Protein AF-A0A970PLP1-F1 (afdb_monomer_lite)

Sequence (59 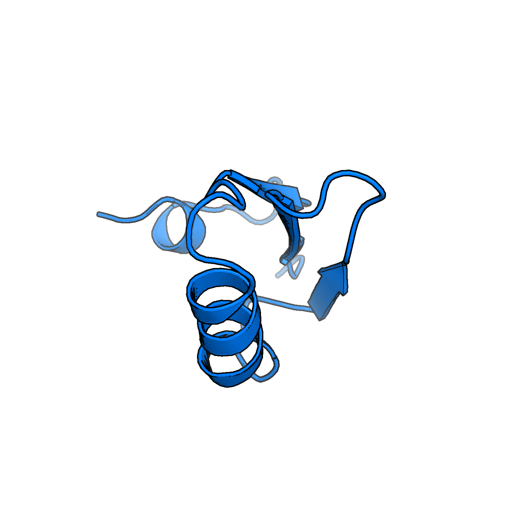aa):
MGALKRATPADYRLTLIHGYRGGSAIRDMLRDEFSRHPSVIRLESTFNPGQTVFVLREY

Secondary structure (DSSP, 8-state):
--HHHH--TT--EEEEE--STTTTHHHHHHHHHHTT-TTEEEEEE-SSTTEEEEEEP--

Radius of gyration: 11.42 Å; chains: 1; bounding box: 25×22×29 Å

pLDDT: mean 93.53, std 5.97, range [60.25, 97.81]

Foldseek 3Di:
DDPLVVDALVRFKDKDQQAAPVHCPVVVVCCVPPCPPPQFPHWDDDPHSRMIMTGGDRD

Structure (mmCIF, N/CA/C/O backbone):
data_AF-A0A970PLP1-F1
#
_entry.id   AF-A0A970PLP1-F1
#
loop_
_atom_site.group_PDB
_atom_site.id
_atom_site.type_symbol
_atom_site.label_atom_id
_atom_site.label_alt_id
_atom_site.label_comp_id
_atom_site.label_asym_id
_atom_site.label_entity_id
_atom_site.label_seq_id
_atom_site.pdbx_PDB_ins_code
_atom_site.Cartn_x
_atom_site.Cartn_y
_atom_site.Cartn_z
_atom_site.occupancy
_atom_site.B_iso_or_equiv
_atom_site.auth_seq_id
_atom_site.auth_comp_id
_atom_site.auth_asym_id
_atom_site.auth_atom_id
_atom_site.pdbx_PDB_model_num
ATOM 1 N N . MET A 1 1 ? 10.474 -12.142 10.846 1.00 60.25 1 MET A N 1
ATOM 2 C CA . MET A 1 1 ? 9.069 -11.735 10.581 1.00 60.25 1 MET A CA 1
ATOM 3 C C . MET A 1 1 ? 9.041 -10.439 9.768 1.00 60.25 1 MET A C 1
ATOM 5 O O . MET A 1 1 ? 9.920 -9.610 9.975 1.00 60.25 1 MET A O 1
ATOM 9 N N . GLY A 1 2 ? 8.072 -10.254 8.861 1.00 86.94 2 GLY A N 1
ATOM 10 C CA . GLY A 1 2 ? 7.938 -9.046 8.021 1.00 86.94 2 GLY A CA 1
ATOM 11 C C . GLY A 1 2 ? 7.243 -7.874 8.731 1.00 86.94 2 GLY A C 1
ATOM 12 O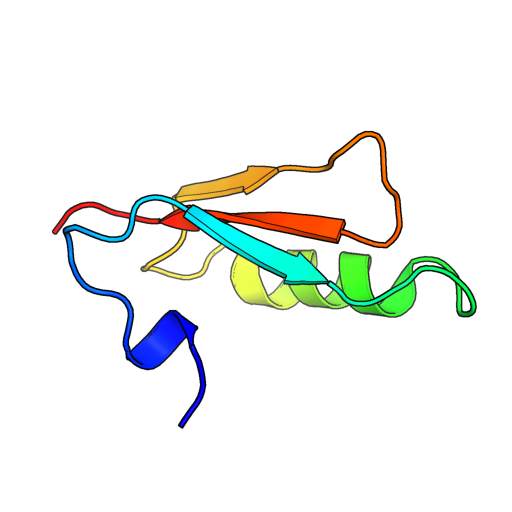 O . GLY A 1 2 ? 6.544 -8.095 9.716 1.00 86.94 2 GLY A O 1
ATOM 13 N N . ALA A 1 3 ? 7.438 -6.643 8.244 1.00 92.69 3 ALA A N 1
ATOM 14 C CA . ALA A 1 3 ? 6.900 -5.424 8.864 1.00 92.69 3 ALA A CA 1
ATOM 15 C C . ALA A 1 3 ?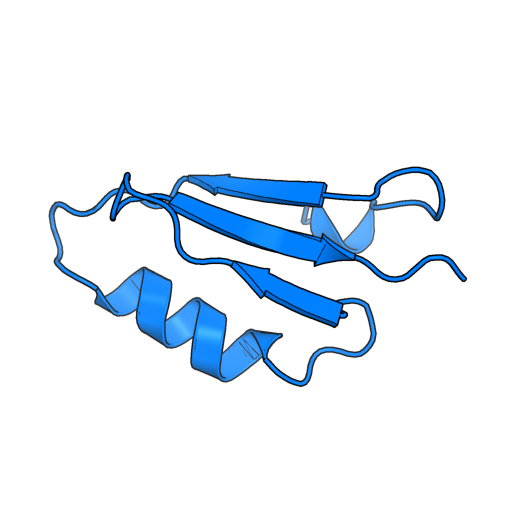 5.363 -5.407 8.925 1.00 92.69 3 ALA A C 1
ATOM 17 O O . ALA A 1 3 ? 4.811 -5.110 9.976 1.00 92.69 3 ALA A O 1
ATOM 18 N N . LEU A 1 4 ? 4.681 -5.838 7.857 1.00 93.69 4 LEU A N 1
ATOM 19 C CA . LEU A 1 4 ? 3.214 -5.895 7.812 1.00 93.69 4 LEU A CA 1
ATOM 20 C C . LEU A 1 4 ? 2.615 -6.786 8.914 1.00 93.69 4 LEU A C 1
ATOM 22 O O . LEU A 1 4 ? 1.581 -6.457 9.472 1.00 93.69 4 LEU A O 1
ATOM 26 N N . LYS A 1 5 ? 3.290 -7.887 9.274 1.00 93.31 5 LYS A N 1
ATOM 27 C CA . LYS A 1 5 ? 2.836 -8.788 10.351 1.00 93.31 5 LYS A CA 1
ATOM 28 C C . LYS A 1 5 ? 3.007 -8.198 11.753 1.00 93.31 5 LYS A C 1
ATOM 30 O O . LYS A 1 5 ? 2.435 -8.730 12.693 1.00 93.31 5 LYS A O 1
ATOM 35 N N . ARG A 1 6 ? 3.851 -7.174 11.902 1.00 93.94 6 ARG A N 1
ATOM 36 C CA . ARG A 1 6 ? 4.074 -6.470 13.172 1.00 93.94 6 ARG A CA 1
ATOM 37 C C .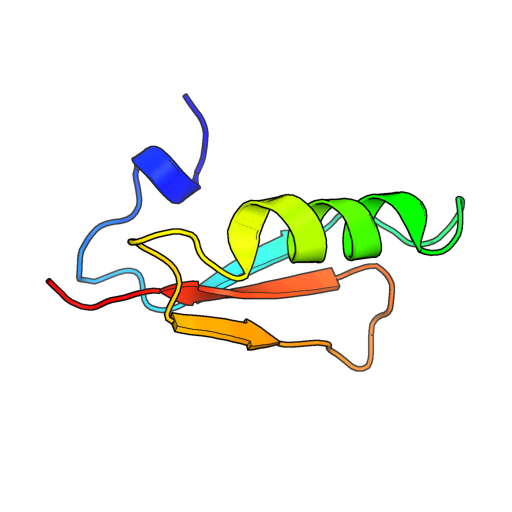 ARG A 1 6 ? 3.275 -5.175 13.276 1.00 93.94 6 ARG A C 1
ATOM 39 O O . ARG A 1 6 ? 3.316 -4.565 14.336 1.00 93.94 6 ARG A O 1
ATOM 46 N N . ALA A 1 7 ? 2.625 -4.750 12.192 1.00 94.44 7 ALA A N 1
ATOM 47 C CA . ALA A 1 7 ? 1.823 -3.542 12.191 1.00 94.44 7 ALA A CA 1
ATOM 48 C C . ALA A 1 7 ? 0.676 -3.686 13.195 1.00 94.44 7 ALA A C 1
ATOM 50 O O . ALA A 1 7 ? 0.016 -4.724 13.271 1.00 94.44 7 ALA A O 1
ATOM 51 N N . THR A 1 8 ? 0.487 -2.638 13.975 1.00 93.31 8 THR A N 1
ATOM 52 C CA . THR A 1 8 ? -0.562 -2.489 14.976 1.00 93.31 8 THR A CA 1
ATOM 53 C C . THR A 1 8 ? -1.653 -1.562 14.440 1.00 93.31 8 THR A C 1
ATOM 55 O O . THR A 1 8 ? -1.439 -0.892 13.428 1.00 93.31 8 THR A O 1
ATOM 58 N N . PRO A 1 9 ? -2.799 -1.436 15.127 1.00 91.44 9 PRO A N 1
ATOM 59 C CA . PRO A 1 9 ? -3.834 -0.480 14.727 1.00 91.44 9 PRO A CA 1
ATOM 60 C C . PRO A 1 9 ? -3.366 0.986 14.761 1.00 91.44 9 PRO A C 1
ATOM 62 O O . PRO A 1 9 ? -3.996 1.840 14.148 1.00 91.44 9 PRO A O 1
ATOM 65 N N . ALA A 1 10 ? -2.257 1.287 15.451 1.00 93.88 10 ALA A N 1
ATOM 66 C CA . ALA A 1 10 ? -1.635 2.611 15.447 1.00 93.88 10 ALA A CA 1
ATOM 67 C C . ALA A 1 10 ? -0.755 2.870 14.205 1.00 93.88 10 ALA A C 1
ATOM 69 O O . ALA A 1 10 ? -0.391 4.015 13.933 1.00 93.88 10 ALA A O 1
ATOM 70 N N . ASP A 1 11 ? -0.412 1.833 13.436 1.00 95.00 11 ASP A N 1
ATOM 71 C CA . ASP A 1 11 ? 0.406 1.946 12.232 1.00 95.00 11 ASP A CA 1
ATOM 72 C C . ASP A 1 11 ? -0.486 2.167 11.005 1.00 95.00 11 ASP A C 1
ATOM 74 O O . ASP A 1 11 ? -1.017 1.233 10.414 1.00 95.00 11 ASP A O 1
ATOM 78 N N . TYR A 1 12 ? -0.630 3.422 10.581 1.00 95.19 12 TYR A N 1
ATOM 79 C CA . TYR A 1 12 ? -1.527 3.769 9.471 1.00 95.19 12 TYR A CA 1
ATOM 80 C C . TYR A 1 12 ? -0.919 3.520 8.080 1.00 95.19 12 TYR A C 1
ATOM 82 O O . TYR A 1 12 ? -1.616 3.228 7.103 1.00 95.19 12 TYR A O 1
ATOM 90 N N . ARG A 1 13 ? 0.404 3.672 7.957 1.00 96.12 13 ARG A N 1
ATOM 91 C CA . ARG A 1 13 ? 1.116 3.627 6.676 1.00 96.12 13 ARG A CA 1
ATOM 92 C C . ARG A 1 13 ? 2.399 2.828 6.779 1.00 96.12 13 ARG A C 1
ATOM 94 O O . ARG A 1 13 ? 3.254 3.122 7.608 1.00 96.12 13 ARG A O 1
ATOM 101 N N . LEU A 1 14 ? 2.573 1.893 5.851 1.00 96.06 14 LEU A N 1
ATOM 102 C CA . LEU A 1 14 ? 3.835 1.196 5.643 1.00 96.06 14 LEU A CA 1
ATOM 103 C C . LEU A 1 14 ? 4.415 1.599 4.288 1.00 96.06 14 LEU A C 1
ATOM 105 O O . LEU A 1 14 ? 3.828 1.329 3.243 1.00 96.06 14 LEU A O 1
ATOM 109 N N . THR A 1 15 ? 5.581 2.236 4.303 1.00 96.94 15 THR A N 1
ATOM 110 C CA . THR A 1 15 ? 6.302 2.602 3.081 1.00 96.94 15 THR A CA 1
ATOM 111 C C . THR A 1 15 ? 7.262 1.487 2.692 1.00 96.94 15 THR A C 1
ATOM 113 O O . THR A 1 15 ? 8.175 1.156 3.446 1.00 96.94 15 THR A O 1
ATOM 116 N N . LEU A 1 16 ? 7.084 0.929 1.497 1.00 95.62 16 LEU A N 1
ATOM 117 C CA . LEU A 1 16 ? 7.970 -0.077 0.932 1.00 95.62 16 LEU A CA 1
ATOM 118 C C . LEU A 1 16 ? 8.903 0.587 -0.074 1.00 95.62 16 LEU A C 1
ATOM 120 O O . LEU A 1 16 ? 8.454 1.125 -1.086 1.00 95.62 16 LEU A O 1
ATOM 124 N N . ILE A 1 17 ? 10.204 0.518 0.202 1.00 95.88 17 ILE A N 1
ATOM 125 C CA . ILE A 1 17 ? 11.255 0.957 -0.715 1.00 95.88 17 ILE A CA 1
ATOM 126 C C . ILE A 1 17 ? 11.794 -0.275 -1.429 1.00 95.88 17 ILE A C 1
ATOM 128 O O . ILE A 1 17 ? 12.453 -1.115 -0.822 1.00 95.88 17 ILE A O 1
ATOM 132 N N . HIS A 1 18 ? 11.498 -0.385 -2.717 1.00 94.31 18 HIS A N 1
ATOM 133 C CA . HIS A 1 18 ? 11.926 -1.508 -3.552 1.00 94.31 18 HIS A CA 1
ATOM 134 C C . HIS A 1 18 ? 12.878 -1.091 -4.681 1.00 94.31 18 HIS A C 1
ATOM 136 O O . HIS A 1 18 ? 13.464 -1.943 -5.344 1.00 94.31 18 HIS A O 1
ATOM 142 N N . GLY A 1 19 ? 13.058 0.215 -4.902 1.00 94.69 19 GLY A N 1
ATOM 143 C CA . GLY A 1 19 ? 13.858 0.733 -6.010 1.00 94.69 19 GLY A CA 1
ATOM 144 C C . GLY A 1 19 ? 13.194 0.514 -7.376 1.00 94.69 19 GLY A C 1
ATOM 145 O O . GLY A 1 19 ? 12.145 -0.117 -7.489 1.00 94.69 19 GLY A O 1
ATOM 146 N N . TYR A 1 20 ? 13.794 1.087 -8.422 1.00 95.00 20 TYR A N 1
ATOM 147 C CA . TYR A 1 20 ? 13.218 1.103 -9.778 1.00 95.00 20 TYR A CA 1
ATOM 148 C C . TYR A 1 20 ? 14.185 0.625 -10.876 1.00 95.00 20 TYR A C 1
ATOM 150 O O . TYR A 1 20 ? 13.836 0.583 -12.050 1.00 95.00 20 TYR A O 1
ATOM 158 N N . ARG A 1 21 ? 15.423 0.242 -10.528 1.00 90.94 21 ARG A N 1
ATOM 159 C CA . ARG A 1 21 ? 16.455 -0.121 -11.523 1.00 90.94 21 ARG A CA 1
ATOM 160 C C . ARG A 1 21 ? 16.056 -1.300 -12.421 1.00 90.94 21 ARG A C 1
ATOM 162 O O . ARG A 1 21 ? 16.434 -1.313 -13.582 1.00 90.94 21 ARG A O 1
ATOM 169 N N . GLY A 1 22 ? 15.287 -2.254 -11.896 1.00 86.44 22 GLY A N 1
ATOM 170 C CA . GLY A 1 22 ? 14.728 -3.383 -12.652 1.00 86.44 22 GLY A CA 1
ATOM 171 C C . GLY A 1 22 ? 13.352 -3.105 -13.270 1.00 86.44 22 GLY A C 1
ATOM 172 O O . GLY A 1 22 ? 12.638 -4.046 -13.603 1.00 86.44 22 GLY A O 1
ATOM 173 N N . GLY A 1 23 ? 12.939 -1.838 -13.362 1.00 93.19 23 GLY A N 1
ATOM 174 C CA . GLY A 1 23 ? 11.600 -1.448 -13.792 1.00 93.19 23 GLY A CA 1
ATOM 175 C C . GLY A 1 23 ? 10.549 -1.663 -12.703 1.00 93.19 23 GLY A C 1
ATOM 176 O O . GLY A 1 23 ? 10.797 -1.441 -11.516 1.00 93.19 23 GLY A O 1
ATOM 177 N N . SER A 1 24 ? 9.348 -2.067 -13.113 1.00 95.56 24 SER A N 1
ATOM 178 C CA . SER A 1 24 ? 8.172 -2.136 -12.246 1.00 95.56 24 SER A CA 1
ATOM 179 C C . SER A 1 24 ? 7.864 -3.503 -11.654 1.00 95.56 24 SER A C 1
ATOM 181 O O . SER A 1 24 ? 6.917 -3.592 -10.884 1.00 95.56 24 SER A O 1
ATOM 183 N N . ALA A 1 25 ? 8.655 -4.541 -11.936 1.00 96.31 25 ALA A N 1
ATOM 184 C CA . ALA A 1 25 ? 8.325 -5.915 -11.546 1.00 96.31 25 ALA A CA 1
ATOM 185 C C . ALA A 1 25 ? 7.967 -6.060 -10.055 1.00 96.31 25 ALA A C 1
ATOM 187 O O . ALA A 1 25 ? 6.972 -6.695 -9.720 1.00 96.31 25 ALA A O 1
ATOM 188 N N . ILE A 1 26 ? 8.722 -5.415 -9.153 1.00 95.94 26 ILE A N 1
ATOM 189 C CA . ILE A 1 26 ? 8.408 -5.451 -7.716 1.00 95.94 26 ILE A CA 1
ATOM 190 C C . ILE A 1 26 ? 7.127 -4.670 -7.411 1.00 95.94 26 ILE A C 1
ATOM 192 O O . ILE A 1 26 ? 6.285 -5.160 -6.672 1.00 95.94 26 ILE A O 1
ATOM 196 N N . ARG A 1 27 ? 6.941 -3.481 -7.992 1.00 95.56 27 ARG A N 1
ATOM 197 C CA . ARG A 1 27 ? 5.711 -2.692 -7.815 1.00 95.56 27 ARG A CA 1
ATOM 198 C C . ARG A 1 27 ? 4.476 -3.472 -8.269 1.00 95.56 27 ARG A C 1
ATOM 200 O O . ARG A 1 27 ? 3.447 -3.419 -7.602 1.00 95.56 27 ARG A O 1
ATOM 207 N N . ASP A 1 28 ? 4.578 -4.159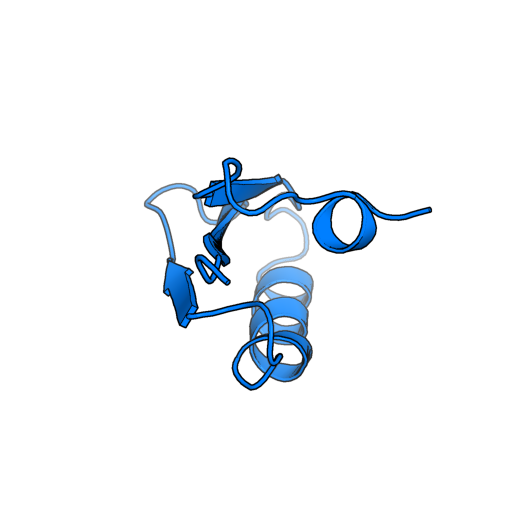 -9.398 1.00 96.25 28 ASP A N 1
ATOM 208 C CA . ASP A 1 28 ? 3.475 -4.905 -9.991 1.00 96.25 28 ASP A CA 1
ATOM 209 C C . ASP A 1 28 ? 3.184 -6.162 -9.149 1.00 96.25 28 ASP A C 1
ATOM 211 O O . ASP A 1 28 ? 2.037 -6.370 -8.769 1.00 96.25 28 ASP A O 1
ATOM 215 N N . MET A 1 29 ? 4.218 -6.875 -8.678 1.00 96.81 29 MET A N 1
ATOM 216 C CA . MET A 1 29 ? 4.072 -7.955 -7.688 1.00 96.81 29 MET A CA 1
ATOM 217 C C . MET A 1 29 ? 3.382 -7.483 -6.399 1.00 96.81 29 MET A C 1
ATOM 219 O O . MET A 1 29 ? 2.454 -8.136 -5.926 1.00 96.81 29 MET A O 1
ATOM 223 N N . LEU A 1 30 ? 3.768 -6.319 -5.856 1.00 96.12 30 LEU A N 1
ATOM 224 C CA . LEU A 1 30 ? 3.113 -5.767 -4.667 1.00 96.12 30 LEU A CA 1
ATOM 225 C C . LEU A 1 30 ? 1.621 -5.503 -4.921 1.00 96.12 30 LEU A C 1
ATOM 227 O O . LEU A 1 30 ? 0.799 -5.737 -4.038 1.00 96.12 30 LEU A O 1
ATOM 231 N N . ARG A 1 31 ? 1.252 -5.018 -6.112 1.00 95.81 31 ARG A N 1
ATOM 232 C CA . ARG A 1 31 ? -0.153 -4.800 -6.487 1.00 95.81 31 ARG A CA 1
ATOM 233 C C . ARG A 1 31 ? -0.917 -6.112 -6.613 1.00 95.81 31 ARG A C 1
ATOM 235 O O . ARG A 1 31 ? -2.023 -6.200 -6.078 1.00 95.81 31 ARG A O 1
ATOM 242 N N . ASP A 1 32 ? -0.335 -7.110 -7.260 1.00 96.94 32 ASP A N 1
ATOM 243 C CA . ASP A 1 32 ? -0.976 -8.407 -7.463 1.00 96.94 32 ASP A CA 1
ATOM 244 C C . ASP A 1 32 ? -1.219 -9.127 -6.131 1.00 96.94 32 ASP A C 1
ATOM 246 O O . ASP A 1 32 ? -2.317 -9.626 -5.888 1.00 96.94 32 ASP A O 1
ATOM 250 N N . GLU A 1 33 ? -0.237 -9.109 -5.228 1.00 96.44 33 GLU A N 1
ATOM 251 C CA . GLU A 1 33 ? -0.319 -9.814 -3.946 1.00 96.44 33 GLU A CA 1
ATOM 252 C C . GLU A 1 33 ? -1.132 -9.044 -2.891 1.00 96.44 33 GLU A C 1
ATOM 254 O O . GLU A 1 33 ? -1.932 -9.637 -2.163 1.00 96.44 33 GLU A O 1
ATOM 259 N N . PHE A 1 34 ? -0.975 -7.715 -2.801 1.00 96.69 34 PHE A N 1
ATOM 260 C CA . PHE A 1 34 ? -1.508 -6.944 -1.670 1.00 96.69 34 PHE A CA 1
ATOM 261 C C . PHE A 1 34 ? -2.762 -6.119 -1.961 1.00 96.69 34 PHE A C 1
ATOM 263 O O . PHE A 1 34 ? -3.384 -5.637 -1.014 1.00 96.69 34 PHE A O 1
ATOM 270 N N . SER A 1 35 ? -3.200 -5.977 -3.218 1.00 95.00 35 SER A N 1
ATOM 271 C CA . SER A 1 35 ? -4.415 -5.199 -3.545 1.00 95.00 35 SER A CA 1
ATOM 272 C C . SER A 1 35 ? -5.689 -5.713 -2.871 1.00 95.00 35 SER A C 1
ATOM 274 O O . SER A 1 35 ? -6.618 -4.938 -2.649 1.00 95.00 35 SER A O 1
ATOM 276 N N . ARG A 1 36 ? -5.729 -7.004 -2.526 1.00 95.12 36 ARG A N 1
ATOM 277 C CA . ARG A 1 36 ? -6.851 -7.662 -1.838 1.00 95.12 36 ARG A CA 1
ATOM 278 C C . ARG A 1 36 ? -6.494 -8.141 -0.431 1.00 95.12 36 ARG A C 1
ATOM 280 O O . ARG A 1 36 ? -7.259 -8.893 0.170 1.00 95.12 36 ARG A O 1
ATOM 287 N N . HIS A 1 37 ? -5.335 -7.747 0.095 1.00 95.62 37 HIS A N 1
ATOM 288 C CA . HIS A 1 37 ? -4.880 -8.219 1.397 1.00 95.62 37 HIS A CA 1
ATOM 289 C C . HIS A 1 37 ? -5.763 -7.643 2.516 1.00 95.62 37 HIS A C 1
ATOM 291 O O . HIS A 1 37 ? -6.006 -6.435 2.534 1.00 95.62 37 HIS A O 1
ATOM 297 N N . PRO A 1 38 ? -6.211 -8.455 3.493 1.00 94.75 38 PRO A N 1
ATOM 298 C CA . PRO A 1 38 ? -7.173 -8.021 4.505 1.00 94.75 38 PRO A CA 1
ATOM 299 C C . PRO A 1 38 ? -6.680 -6.822 5.314 1.00 94.75 38 PRO A C 1
ATOM 301 O O . PRO A 1 38 ? -7.461 -5.925 5.582 1.00 94.75 38 PRO A O 1
ATOM 304 N N . SER A 1 39 ? -5.389 -6.745 5.642 1.00 94.69 39 SER A N 1
ATOM 305 C CA . SER A 1 39 ? -4.815 -5.623 6.406 1.00 94.69 39 SER A CA 1
ATOM 306 C C . SER A 1 39 ? -4.538 -4.352 5.588 1.00 94.69 39 SER A C 1
ATOM 308 O O . SER A 1 39 ? -4.130 -3.352 6.169 1.00 94.69 39 SER A O 1
ATOM 310 N N . VAL A 1 40 ? -4.713 -4.372 4.261 1.00 96.31 40 VAL A N 1
ATOM 311 C CA . VAL A 1 40 ? -4.396 -3.242 3.371 1.00 96.31 40 VAL A CA 1
ATOM 312 C C . VAL A 1 40 ? -5.699 -2.640 2.836 1.00 96.31 40 VAL A C 1
ATOM 314 O O . VAL A 1 40 ? -6.544 -3.333 2.274 1.00 96.31 40 VAL A O 1
ATOM 317 N N . ILE A 1 41 ? -5.885 -1.334 3.027 1.00 95.69 41 ILE A N 1
ATOM 318 C CA . ILE A 1 41 ? -7.004 -0.568 2.460 1.00 95.69 41 ILE A CA 1
ATOM 319 C C . ILE A 1 41 ? -6.752 -0.305 0.980 1.00 95.69 41 ILE A C 1
ATOM 321 O O . ILE A 1 41 ? -7.630 -0.515 0.147 1.00 95.69 41 ILE A O 1
ATOM 325 N N . ARG A 1 42 ? -5.560 0.207 0.663 1.00 95.50 42 ARG A N 1
ATOM 326 C CA . ARG A 1 42 ? -5.133 0.524 -0.702 1.00 95.50 42 ARG A CA 1
ATOM 327 C C . ARG A 1 42 ? -3.616 0.615 -0.797 1.00 95.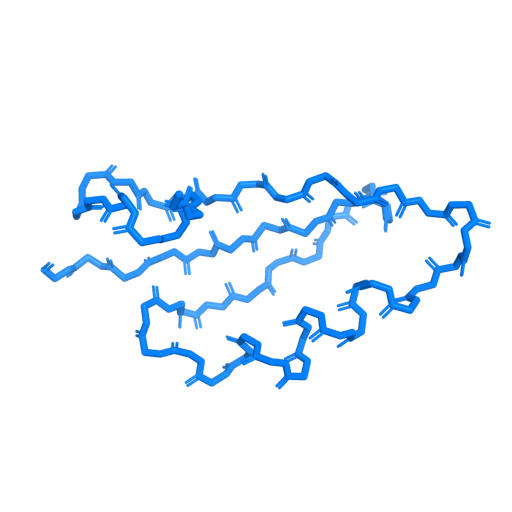50 42 ARG A C 1
ATOM 329 O O . ARG A 1 42 ? -2.931 0.849 0.200 1.00 95.50 42 ARG A O 1
ATOM 336 N N . LEU A 1 43 ? -3.118 0.498 -2.023 1.00 97.19 43 LEU A N 1
ATOM 337 C CA . LEU A 1 43 ? -1.732 0.773 -2.373 1.00 97.19 43 LEU A CA 1
ATOM 338 C C . LEU A 1 43 ? -1.660 2.125 -3.077 1.00 97.19 43 LEU A C 1
ATOM 340 O O . LEU A 1 43 ? -2.293 2.329 -4.112 1.00 97.19 43 LEU A O 1
ATOM 344 N N . GLU A 1 44 ? -0.868 3.039 -2.537 1.00 96.06 44 GLU A N 1
ATOM 345 C CA . GLU A 1 44 ? -0.624 4.343 -3.139 1.00 96.06 44 GLU A CA 1
ATOM 346 C C . GLU A 1 44 ? 0.667 4.312 -3.952 1.00 96.06 44 GLU A C 1
ATOM 348 O O . GLU A 1 44 ? 1.725 3.881 -3.484 1.00 96.06 44 GLU A O 1
ATOM 353 N N . SER A 1 45 ? 0.568 4.790 -5.192 1.00 85.75 45 SER A N 1
ATOM 354 C CA . SER A 1 45 ? 1.742 5.077 -6.013 1.00 85.75 45 SER A CA 1
ATOM 355 C C . SER A 1 45 ? 2.228 6.481 -5.701 1.00 85.75 45 SER A C 1
ATOM 357 O O . SER A 1 45 ? 1.425 7.395 -5.532 1.00 85.75 45 SER A O 1
ATOM 359 N N . THR A 1 46 ? 3.540 6.646 -5.616 1.00 88.69 46 THR A N 1
ATOM 360 C CA . THR A 1 46 ? 4.158 7.940 -5.319 1.00 88.69 46 THR A CA 1
ATOM 361 C C . THR A 1 46 ? 4.873 8.481 -6.554 1.00 88.69 46 THR A C 1
ATOM 363 O O . THR A 1 46 ? 5.076 7.754 -7.526 1.00 88.69 46 THR A O 1
ATOM 366 N N . PHE A 1 47 ? 5.304 9.744 -6.512 1.00 93.38 47 PHE A N 1
ATOM 367 C CA . PHE A 1 47 ? 6.187 10.304 -7.544 1.00 93.38 47 PHE A CA 1
ATOM 368 C C . PHE A 1 47 ? 7.563 9.618 -7.589 1.00 93.38 47 PHE A C 1
ATOM 370 O O . PHE A 1 47 ? 8.282 9.757 -8.575 1.00 93.38 47 PHE A O 1
ATOM 377 N N . ASN A 1 48 ? 7.924 8.851 -6.553 1.00 94.50 48 ASN A N 1
ATOM 378 C CA . ASN A 1 48 ? 9.084 7.974 -6.571 1.00 94.50 48 ASN A CA 1
ATOM 379 C C . ASN A 1 48 ? 8.673 6.573 -7.068 1.00 94.50 48 ASN A C 1
ATOM 381 O O . ASN A 1 48 ? 8.005 5.833 -6.340 1.00 94.50 48 ASN A O 1
ATOM 385 N N . PRO A 1 49 ? 9.104 6.150 -8.270 1.00 92.88 49 PRO A N 1
ATOM 386 C CA . PRO A 1 49 ? 8.714 4.859 -8.829 1.00 92.88 49 PRO A CA 1
ATOM 387 C C . PRO A 1 49 ? 9.347 3.663 -8.099 1.00 92.88 49 PRO A C 1
ATOM 389 O O . PRO A 1 49 ? 8.931 2.528 -8.319 1.00 92.88 49 PRO A O 1
ATOM 392 N N . GLY A 1 50 ? 10.333 3.900 -7.226 1.00 96.12 50 GLY A N 1
ATOM 393 C CA . GLY A 1 50 ? 10.938 2.890 -6.357 1.00 96.12 50 GLY A CA 1
ATOM 394 C C . GLY A 1 50 ? 10.259 2.736 -4.996 1.00 96.12 50 GLY A C 1
ATOM 395 O O . GLY A 1 50 ? 10.835 2.098 -4.111 1.00 96.12 50 GLY A O 1
ATOM 396 N N . GLN A 1 51 ? 9.086 3.348 -4.819 1.00 97.38 51 GLN A N 1
ATOM 397 C CA . GLN A 1 51 ? 8.336 3.353 -3.573 1.00 97.38 51 GLN A CA 1
ATOM 398 C C . GLN A 1 51 ? 6.857 3.039 -3.805 1.00 97.38 51 GLN A C 1
ATOM 400 O O . GLN A 1 51 ? 6.211 3.600 -4.692 1.00 97.38 51 GLN A O 1
ATOM 405 N N . THR A 1 52 ? 6.304 2.225 -2.910 1.00 97.25 52 THR A N 1
ATOM 406 C CA . THR A 1 52 ? 4.864 1.979 -2.786 1.00 97.25 52 THR A CA 1
ATOM 407 C C . THR A 1 52 ? 4.456 2.166 -1.329 1.00 97.25 52 THR A C 1
ATOM 409 O O . THR A 1 52 ? 5.160 1.708 -0.430 1.00 97.25 52 THR A O 1
ATOM 412 N N . VAL A 1 53 ? 3.340 2.848 -1.073 1.00 97.81 53 VAL A N 1
ATOM 413 C CA . VAL A 1 53 ? 2.822 3.034 0.292 1.00 97.81 53 VAL A CA 1
ATOM 414 C C . VAL A 1 53 ? 1.590 2.166 0.481 1.00 97.81 53 VAL A C 1
ATOM 416 O O . VAL A 1 53 ? 0.629 2.267 -0.278 1.00 97.81 53 VAL A O 1
ATOM 419 N N . PHE A 1 54 ? 1.608 1.315 1.499 1.00 97.56 54 PHE A N 1
ATOM 420 C CA . PHE A 1 54 ? 0.428 0.583 1.937 1.00 97.56 54 PHE A CA 1
ATOM 421 C C . PHE A 1 54 ? -0.312 1.435 2.958 1.00 97.56 54 PHE A C 1
ATOM 423 O O . PHE A 1 54 ? 0.263 1.824 3.974 1.00 97.56 54 PHE A O 1
ATOM 430 N N . VAL A 1 55 ? -1.582 1.715 2.683 1.00 97.06 55 VAL A N 1
ATOM 431 C CA . VAL A 1 55 ? -2.504 2.283 3.668 1.00 97.06 55 VAL A CA 1
ATOM 432 C C . VAL A 1 55 ? -3.138 1.114 4.408 1.00 97.06 55 VAL A C 1
ATOM 434 O O . VAL A 1 55 ? -3.741 0.249 3.768 1.00 97.06 55 VAL A O 1
ATOM 437 N N . LEU A 1 56 ? -2.952 1.050 5.723 1.00 96.50 56 LEU A N 1
ATOM 438 C CA . LEU A 1 56 ? -3.349 -0.085 6.553 1.00 96.50 56 LEU A CA 1
ATOM 439 C C . LEU A 1 56 ? -4.724 0.129 7.186 1.00 96.50 56 LEU A C 1
ATOM 441 O O . LEU A 1 56 ? -5.223 1.250 7.259 1.00 96.50 56 LEU A O 1
ATOM 445 N N . ARG A 1 57 ? -5.359 -0.972 7.592 1.00 93.06 57 ARG A N 1
ATOM 446 C CA . ARG A 1 57 ? -6.645 -0.947 8.296 1.00 93.06 57 ARG A CA 1
ATOM 447 C C . ARG A 1 57 ? -6.467 -0.716 9.789 1.00 93.06 57 ARG A C 1
ATOM 449 O O . ARG A 1 57 ? -5.541 -1.244 10.391 1.00 93.06 57 ARG A O 1
ATOM 456 N N . GLU A 1 58 ? -7.419 0.009 10.357 1.00 84.62 58 GLU A N 1
ATOM 457 C CA . GLU A 1 58 ? -7.535 0.292 11.784 1.00 84.62 58 GLU A CA 1
ATOM 458 C C . GLU A 1 58 ? -8.548 -0.700 12.381 1.00 84.62 58 GLU A C 1
ATOM 460 O O . GLU A 1 58 ? -9.749 -0.439 12.335 1.00 84.62 58 GLU A O 1
ATOM 465 N N . TYR A 1 59 ? -8.105 -1.870 12.855 1.00 72.12 59 TYR A N 1
ATOM 466 C CA . TYR A 1 59 ? -8.965 -2.839 13.558 1.00 72.12 59 TYR A CA 1
ATOM 467 C C . TYR A 1 59 ? -8.282 -3.385 14.800 1.00 72.12 59 TYR A C 1
ATOM 469 O O . TYR A 1 59 ? -7.107 -3.788 14.663 1.00 72.12 59 TYR A O 1
#